Protein AF-A0A1I8HGJ8-F1 (afdb_monomer_lite)

Sequence (161 aa):
KPIVHRWKQLLDSNVVAAFVDQTAPVFRSSPVTFEPDTLPRTMQNDGYSCGVFVCLYATAVATGSPLHFRNDTGSLKKYRCHIWQVFQNYSQGGSQATCSTCNRMVPDACARNRTIDWIECPSCLNWYHDKCVASGPTDTFICSSCQNFFRSERTKQLQIT

Radius of gyration: 22.7 Å; chains: 1; bounding box: 55×48×64 Å

Foldseek 3Di:
DPPVVVVVVVVPPCPVVVVPPDDDDPPPDPDPDDDDDDDDADDADDDPLPVLLVVLVVVCVVVVHDRYADRDPVRSVLSVLQVVLVCVVPVVPDDAAAAPQPRHRDPPPPPDDDDFDWAAAPSRRHIHGCVSQVDDPDPHDHGPVRVVVVVVVVVVVVVVD

Secondary structure (DSSP, 8-state):
--HHHHHHHHHHSTHHHHHSSS-------------------PPP-SSS-HHHHHHHHHHHHHTT--S----SHHHHHHHHHHHHHHHHHHHTTTS-PPPTTT--SS-TT-TTT----EEE-TTT--EEEHHHHT--S-S----HHHHHHHHHHHHHHHT--

pLDDT: mean 73.47, std 18.04, range [39.03, 97.12]

Structure (mmCIF, N/CA/C/O backbone):
data_AF-A0A1I8HGJ8-F1
#
_entry.id   AF-A0A1I8HGJ8-F1
#
loop_
_atom_site.group_PDB
_atom_site.id
_atom_site.type_symbol
_atom_site.label_atom_id
_atom_site.label_alt_id
_atom_site.label_comp_id
_atom_site.label_asym_id
_atom_site.label_entity_id
_atom_site.label_seq_id
_atom_site.pdbx_PDB_ins_code
_atom_site.Cartn_x
_atom_site.Cartn_y
_atom_site.Cartn_z
_atom_site.occupancy
_atom_site.B_iso_or_equiv
_atom_site.auth_seq_id
_atom_site.auth_comp_id
_atom_site.auth_asym_id
_atom_site.auth_atom_id
_atom_site.pdbx_PDB_model_num
ATOM 1 N N . LYS A 1 1 ? 6.310 -30.518 2.477 1.00 51.44 1 LYS A N 1
ATOM 2 C CA . LYS A 1 1 ? 5.500 -30.054 3.634 1.00 51.44 1 LYS A CA 1
ATOM 3 C C . LYS A 1 1 ? 6.412 -29.625 4.806 1.00 51.44 1 LYS A C 1
ATOM 5 O O . LYS A 1 1 ? 6.529 -30.403 5.740 1.00 51.44 1 LYS A O 1
ATOM 10 N N . PRO A 1 2 ? 7.073 -28.443 4.783 1.00 46.16 2 PRO A N 1
ATOM 11 C CA . PRO A 1 2 ? 8.005 -28.057 5.857 1.00 46.16 2 PRO A CA 1
ATOM 12 C C . PRO A 1 2 ? 7.586 -26.824 6.687 1.00 46.16 2 PRO A C 1
ATOM 14 O O . PRO A 1 2 ? 8.179 -26.562 7.725 1.00 46.16 2 PRO A O 1
ATOM 17 N N . ILE A 1 3 ? 6.560 -26.070 6.276 1.00 39.03 3 ILE A N 1
ATOM 18 C CA . ILE A 1 3 ? 6.243 -24.763 6.883 1.00 39.03 3 ILE A CA 1
ATOM 19 C C . ILE A 1 3 ? 5.638 -24.901 8.289 1.00 39.03 3 ILE A C 1
ATOM 21 O O . ILE A 1 3 ? 5.926 -24.088 9.160 1.00 39.03 3 ILE A O 1
ATOM 25 N N . VAL A 1 4 ? 4.875 -25.964 8.557 1.00 45.84 4 VAL A N 1
ATOM 26 C CA . VAL A 1 4 ? 4.177 -26.145 9.846 1.00 45.84 4 VAL A CA 1
ATOM 27 C C . VAL A 1 4 ? 5.145 -26.447 11.002 1.00 45.84 4 VAL A C 1
ATOM 29 O O . VAL A 1 4 ? 4.859 -26.120 12.148 1.00 45.84 4 VAL A O 1
ATOM 32 N N . HIS A 1 5 ? 6.327 -27.004 10.717 1.00 40.53 5 HIS A N 1
ATOM 33 C CA . HIS A 1 5 ? 7.304 -27.348 11.758 1.00 40.53 5 HIS A CA 1
ATOM 34 C C . HIS A 1 5 ? 8.111 -26.149 12.274 1.00 40.53 5 HIS A C 1
ATOM 36 O O . HIS A 1 5 ? 8.580 -26.183 13.409 1.00 40.53 5 HIS A O 1
ATOM 42 N N . ARG A 1 6 ? 8.245 -25.075 11.483 1.00 42.16 6 ARG A N 1
ATOM 43 C CA . ARG A 1 6 ? 9.066 -23.909 11.854 1.00 42.16 6 ARG A CA 1
ATOM 44 C C . ARG A 1 6 ? 8.359 -22.967 12.834 1.00 42.16 6 ARG A C 1
ATOM 46 O O . ARG A 1 6 ? 9.017 -22.350 13.661 1.00 42.16 6 ARG A O 1
ATOM 53 N N . TRP A 1 7 ? 7.027 -22.907 12.791 1.00 39.19 7 TRP A N 1
ATOM 54 C CA . TRP A 1 7 ? 6.235 -22.085 13.715 1.00 39.19 7 TRP A CA 1
ATOM 55 C C . TRP A 1 7 ? 6.243 -22.622 15.149 1.00 39.19 7 TRP A C 1
ATOM 57 O O . TRP A 1 7 ? 6.231 -21.839 16.092 1.00 39.19 7 TRP A O 1
ATOM 67 N N . LYS A 1 8 ? 6.336 -23.947 15.323 1.00 44.91 8 LYS A N 1
ATOM 68 C CA . LYS A 1 8 ? 6.375 -24.569 16.653 1.00 44.91 8 LYS A CA 1
ATOM 69 C C . LYS A 1 8 ? 7.669 -24.234 17.410 1.00 44.91 8 LYS A C 1
ATOM 71 O O . LYS A 1 8 ? 7.619 -23.877 18.576 1.00 44.91 8 LYS A O 1
ATOM 76 N N . GLN A 1 9 ? 8.809 -24.197 16.714 1.00 47.31 9 GLN A N 1
ATOM 77 C CA . GLN A 1 9 ? 10.104 -23.853 17.322 1.00 47.31 9 GLN A CA 1
ATOM 78 C C . GLN A 1 9 ? 10.228 -22.393 17.788 1.00 47.31 9 GLN A C 1
ATOM 80 O O . GLN A 1 9 ? 10.994 -22.129 18.708 1.00 47.31 9 GLN A O 1
ATOM 85 N N . LEU A 1 10 ? 9.490 -21.450 17.190 1.00 45.31 10 LEU A N 1
ATOM 86 C CA . LEU A 1 10 ? 9.498 -20.045 17.627 1.00 45.31 10 LEU A CA 1
ATOM 87 C C . LEU A 1 10 ? 8.613 -19.801 18.858 1.00 45.31 10 LEU A C 1
ATOM 89 O O . LEU A 1 10 ? 8.894 -18.893 19.633 1.00 45.31 10 LEU A O 1
ATOM 93 N N . LEU A 1 11 ? 7.579 -20.623 19.054 1.00 50.09 11 LEU A N 1
ATOM 94 C CA . LEU A 1 11 ? 6.735 -20.592 20.252 1.00 50.09 11 LEU A CA 1
ATOM 95 C C . LEU A 1 11 ? 7.371 -21.353 21.428 1.00 50.09 11 LEU A C 1
ATOM 97 O O . LEU A 1 11 ? 7.189 -20.948 22.570 1.00 50.09 11 LEU A O 1
ATOM 101 N N . ASP A 1 12 ? 8.156 -22.399 21.146 1.00 49.88 12 ASP A N 1
ATOM 102 C CA . ASP A 1 12 ? 8.839 -23.216 22.162 1.00 49.88 12 ASP A CA 1
ATOM 103 C C . ASP A 1 12 ? 10.190 -22.628 22.627 1.00 49.88 12 ASP A C 1
ATOM 105 O O . ASP A 1 12 ? 10.773 -23.094 23.607 1.00 49.88 12 ASP A O 1
ATOM 109 N N . SER A 1 13 ? 10.724 -21.600 21.954 1.00 50.88 13 SER A N 1
ATOM 110 C CA . SER A 1 13 ? 11.909 -20.888 22.441 1.0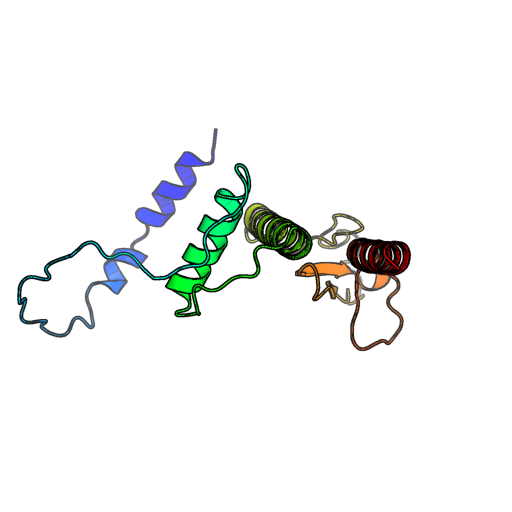0 50.88 13 SER A CA 1
ATOM 111 C C . SER A 1 13 ? 11.509 -19.889 23.529 1.00 50.88 13 SER A C 1
ATOM 113 O O . SER A 1 13 ? 10.711 -18.990 23.275 1.00 50.88 13 SER A O 1
ATOM 115 N N . ASN A 1 14 ? 12.092 -20.047 24.720 1.00 50.81 14 ASN A N 1
ATOM 116 C CA . ASN A 1 14 ? 11.884 -19.334 25.995 1.00 50.81 14 ASN A CA 1
ATOM 117 C C . ASN A 1 14 ? 11.939 -17.781 25.989 1.00 50.81 14 ASN A C 1
ATOM 119 O O . ASN A 1 14 ? 12.115 -17.165 27.036 1.00 50.81 14 ASN A O 1
ATOM 123 N N . VAL A 1 15 ? 11.786 -17.114 24.847 1.00 49.81 15 VAL A N 1
ATOM 124 C CA . VAL A 1 15 ? 11.780 -15.651 24.721 1.00 49.81 15 VAL A CA 1
ATOM 125 C C . VAL A 1 15 ? 10.443 -15.053 25.175 1.00 49.81 15 VAL A C 1
ATOM 127 O O . VAL A 1 15 ? 10.433 -13.992 25.792 1.00 49.81 15 VAL A O 1
ATOM 130 N N . VAL A 1 16 ? 9.316 -15.743 24.949 1.00 48.25 16 VAL A N 1
ATOM 131 C CA . VAL A 1 16 ? 7.991 -15.240 25.369 1.00 48.25 16 VAL A CA 1
ATOM 132 C C . VAL A 1 16 ? 7.816 -15.326 26.888 1.00 48.25 16 VAL A C 1
ATOM 134 O O . VAL A 1 16 ? 7.282 -14.403 27.493 1.00 48.25 16 VAL A O 1
ATOM 137 N N . ALA A 1 17 ? 8.331 -16.383 27.526 1.00 47.31 17 ALA A N 1
ATOM 138 C CA . ALA A 1 17 ? 8.249 -16.546 28.979 1.00 47.31 17 ALA A CA 1
ATOM 139 C C . ALA A 1 17 ? 9.071 -15.487 29.739 1.00 47.31 17 ALA A C 1
ATOM 141 O O . ALA A 1 17 ? 8.635 -14.997 30.775 1.00 47.31 17 ALA A O 1
ATOM 142 N N . ALA A 1 18 ? 10.223 -15.074 29.200 1.00 45.44 18 ALA A N 1
ATOM 143 C CA . ALA A 1 18 ? 11.091 -14.087 29.843 1.00 45.44 18 ALA A CA 1
ATOM 144 C C . ALA A 1 18 ? 10.551 -12.644 29.781 1.00 45.44 18 ALA A C 1
ATOM 146 O O . ALA A 1 18 ? 10.957 -11.809 30.585 1.00 45.44 18 ALA A O 1
ATOM 147 N N . PHE A 1 19 ? 9.630 -12.336 28.860 1.00 42.56 19 PHE A N 1
ATOM 148 C CA . PHE A 1 19 ? 9.056 -10.989 28.739 1.00 42.56 19 PHE A CA 1
ATOM 149 C C . PHE A 1 19 ? 7.881 -10.743 29.698 1.00 42.56 19 PHE A C 1
ATOM 151 O O . PHE A 1 19 ? 7.510 -9.598 29.943 1.00 42.56 19 PHE A O 1
ATOM 158 N N . VAL A 1 20 ? 7.295 -11.807 30.252 1.00 50.66 20 VAL A N 1
ATOM 159 C CA . VAL A 1 20 ? 6.097 -11.713 31.098 1.00 50.66 20 VAL A CA 1
ATOM 160 C C . VAL A 1 20 ? 6.436 -11.413 32.566 1.00 50.66 20 VAL A C 1
ATOM 162 O O . VAL A 1 20 ? 5.569 -10.928 33.286 1.00 50.66 20 VAL A O 1
ATOM 165 N N . ASP A 1 21 ? 7.680 -11.618 33.015 1.00 49.94 21 ASP A N 1
ATOM 166 C CA . ASP A 1 21 ? 7.915 -11.858 34.448 1.00 49.94 21 ASP A CA 1
ATOM 167 C C . ASP A 1 21 ? 8.742 -10.815 35.226 1.00 49.94 21 ASP A C 1
ATOM 169 O O . ASP A 1 21 ? 9.031 -11.043 36.395 1.00 49.94 21 ASP A O 1
ATOM 173 N N . GLN A 1 22 ? 9.155 -9.669 34.658 1.00 47.47 22 GLN A N 1
ATOM 174 C CA . GLN A 1 22 ? 10.063 -8.762 35.407 1.00 47.47 22 GLN A CA 1
ATOM 175 C C . GLN A 1 22 ? 9.704 -7.277 35.493 1.00 47.47 22 GLN A C 1
ATOM 177 O O . GLN A 1 22 ? 10.444 -6.522 36.120 1.00 47.47 22 GLN A O 1
ATOM 182 N N . THR A 1 23 ? 8.554 -6.832 34.987 1.00 47.34 23 THR A N 1
ATOM 183 C CA . THR A 1 23 ? 8.114 -5.438 35.206 1.00 47.34 23 THR A CA 1
ATOM 184 C C . THR A 1 23 ? 6.608 -5.264 35.331 1.00 47.34 23 THR A C 1
ATOM 186 O O . THR A 1 23 ? 6.139 -4.145 35.168 1.00 47.34 23 THR A O 1
ATOM 189 N N . ALA A 1 24 ? 5.825 -6.306 35.632 1.00 48.88 24 ALA A N 1
ATOM 190 C CA . ALA A 1 24 ? 4.387 -6.127 35.812 1.00 48.88 24 ALA A CA 1
ATOM 191 C C . ALA A 1 24 ? 4.129 -5.250 37.057 1.00 48.88 24 ALA A C 1
ATOM 193 O O . ALA A 1 24 ? 4.319 -5.730 38.180 1.00 48.88 24 ALA A O 1
ATOM 194 N N . PRO A 1 25 ? 3.710 -3.972 36.920 1.00 54.62 25 PRO A N 1
ATOM 195 C CA . PRO A 1 25 ? 3.171 -3.262 38.065 1.00 54.62 25 PRO A CA 1
ATOM 196 C C . PRO A 1 25 ? 1.994 -4.085 38.587 1.00 54.62 25 PRO A C 1
ATOM 198 O O . PRO A 1 25 ? 1.267 -4.691 37.797 1.00 54.62 25 PRO A O 1
ATOM 201 N N . VAL A 1 26 ? 1.814 -4.120 39.908 1.00 56.16 26 VAL A N 1
ATOM 202 C CA . VAL A 1 26 ? 0.649 -4.734 40.556 1.00 56.16 26 VAL A CA 1
ATOM 203 C C . VAL A 1 26 ? -0.599 -3.991 40.070 1.00 56.16 26 VAL A C 1
ATOM 205 O O . VAL A 1 26 ? -1.065 -3.036 40.691 1.00 56.16 26 VAL A O 1
ATOM 208 N N . PHE A 1 27 ? -1.113 -4.393 38.909 1.00 56.03 27 PHE A N 1
ATOM 209 C CA . PHE A 1 27 ? -2.389 -3.960 38.380 1.00 56.03 27 PHE A CA 1
ATOM 210 C C . PHE A 1 27 ? -3.422 -4.549 39.328 1.00 56.03 27 PHE A C 1
ATOM 212 O O . PHE A 1 27 ? -3.709 -5.744 39.297 1.00 56.03 27 PHE A O 1
ATOM 219 N N . ARG A 1 28 ? -3.949 -3.716 40.230 1.00 58.34 28 ARG A N 1
ATOM 220 C CA . ARG A 1 28 ? -5.166 -4.054 40.965 1.00 58.34 28 ARG A CA 1
ATOM 221 C C . ARG A 1 28 ? -6.232 -4.311 39.906 1.00 58.34 28 ARG A C 1
ATOM 223 O O . ARG A 1 28 ? -6.649 -3.387 39.213 1.00 58.34 28 ARG A O 1
ATOM 230 N N . SER A 1 29 ? -6.588 -5.577 39.733 1.00 62.66 29 SER A N 1
ATOM 231 C CA . SER A 1 29 ? -7.493 -6.052 38.699 1.00 62.66 29 SER A CA 1
ATOM 232 C C . SER A 1 29 ? -8.921 -5.629 39.030 1.00 62.66 29 SER A C 1
ATOM 234 O O . SER A 1 29 ? -9.726 -6.424 39.515 1.00 62.66 29 SER A O 1
ATOM 236 N N . SER A 1 30 ? -9.257 -4.370 38.753 1.00 67.44 30 SER A N 1
ATOM 237 C CA . SER A 1 30 ? -10.612 -4.098 38.284 1.00 67.44 30 SER A CA 1
ATOM 238 C C . SER A 1 30 ? -10.839 -4.995 37.062 1.00 67.44 30 SER A C 1
ATOM 240 O O . SER A 1 30 ? -9.943 -5.073 36.213 1.00 67.44 30 SER A O 1
ATOM 242 N N . PRO A 1 31 ? -11.960 -5.728 36.975 1.00 77.12 31 PRO A N 1
ATOM 243 C CA . PRO A 1 31 ? -12.219 -6.590 35.834 1.00 77.12 31 PRO A CA 1
ATOM 244 C C . PRO A 1 31 ? -12.186 -5.740 34.564 1.00 77.12 31 PRO A C 1
ATOM 246 O O . PRO A 1 31 ? -12.940 -4.778 34.433 1.00 77.12 31 PRO A O 1
ATOM 249 N N . VAL A 1 32 ? -11.271 -6.065 33.651 1.00 80.19 32 VAL A N 1
ATOM 250 C CA . VAL A 1 32 ? -11.237 -5.451 32.325 1.00 80.19 32 VAL A CA 1
ATOM 251 C C . VAL A 1 32 ? -12.449 -5.986 31.573 1.00 80.19 32 VAL A C 1
ATOM 253 O O . VAL A 1 32 ? -12.485 -7.152 31.186 1.00 80.19 32 VAL A O 1
ATOM 256 N N . THR A 1 33 ? -13.469 -5.151 31.425 1.00 88.19 33 THR A N 1
ATOM 257 C CA . THR A 1 33 ? -14.635 -5.437 30.591 1.00 88.19 33 THR A CA 1
ATOM 258 C C . THR A 1 33 ? -14.302 -5.063 29.153 1.00 88.19 33 THR A C 1
ATOM 260 O O . THR A 1 33 ? -13.941 -3.919 28.874 1.00 88.19 33 THR A O 1
ATOM 263 N N . PHE A 1 34 ? -14.396 -6.029 28.243 1.00 89.19 34 PHE A N 1
ATOM 264 C CA . PHE A 1 34 ? -14.260 -5.785 26.811 1.00 89.19 34 PHE A CA 1
ATOM 265 C C . PHE A 1 34 ? -15.638 -5.496 26.235 1.00 89.19 34 PHE A C 1
ATOM 267 O O . PHE A 1 34 ? -16.511 -6.360 26.278 1.00 89.19 34 PHE A O 1
ATOM 274 N N . GLU A 1 35 ? -15.807 -4.306 25.673 1.00 92.50 35 GLU A N 1
ATOM 275 C CA . GLU A 1 35 ? -17.023 -3.926 24.963 1.00 92.50 35 GLU A CA 1
ATOM 276 C C . GLU A 1 35 ? -16.740 -3.874 23.457 1.00 92.50 35 GLU A C 1
ATOM 278 O O . GLU A 1 35 ? -15.677 -3.391 23.046 1.00 92.50 35 GLU A O 1
ATOM 283 N N . PRO A 1 36 ? -17.648 -4.383 22.610 1.00 93.25 36 PRO A N 1
ATOM 284 C CA . PRO A 1 36 ? -17.529 -4.217 21.172 1.00 93.25 36 PRO A CA 1
ATOM 285 C C . PRO A 1 36 ? -17.724 -2.743 20.805 1.00 93.25 36 PRO A C 1
ATOM 287 O O . PRO A 1 36 ? -18.652 -2.094 21.282 1.00 93.25 36 PRO A O 1
ATOM 290 N N . ASP A 1 37 ? -16.890 -2.234 19.903 1.00 90.00 37 ASP A N 1
ATOM 291 C CA . ASP A 1 37 ? -16.999 -0.863 19.404 1.00 90.00 37 ASP A CA 1
ATOM 292 C C . ASP A 1 37 ? -17.014 -0.832 17.868 1.00 90.00 37 ASP A C 1
ATOM 294 O O . ASP A 1 37 ? -16.483 -1.720 17.193 1.00 90.00 37 ASP A O 1
ATOM 298 N N . THR A 1 38 ? -17.651 0.194 17.306 1.00 91.75 38 THR A N 1
ATOM 299 C CA . THR A 1 38 ? -17.709 0.450 15.865 1.00 91.75 38 THR A CA 1
ATOM 300 C C . THR A 1 38 ? -17.103 1.807 15.555 1.00 91.75 38 THR A C 1
ATOM 302 O O . THR A 1 38 ? -17.702 2.853 15.793 1.00 91.75 38 THR A O 1
ATOM 305 N N . LEU A 1 39 ? -15.933 1.786 14.924 1.00 89.44 39 LEU A N 1
ATOM 306 C CA . LEU A 1 39 ? -15.219 3.010 14.589 1.00 89.44 39 LEU A CA 1
ATOM 307 C C . LEU A 1 39 ? -15.830 3.702 13.348 1.00 89.44 39 LEU A C 1
ATOM 309 O O . LEU A 1 39 ? -16.129 3.024 12.348 1.00 89.44 39 LEU A O 1
ATOM 313 N N . PRO A 1 40 ? -15.984 5.044 13.366 1.00 91.62 40 PRO A N 1
ATOM 314 C CA . PRO A 1 40 ? -16.333 5.827 12.183 1.00 91.62 40 PRO A CA 1
ATOM 315 C C . PRO A 1 40 ? -15.312 5.607 11.066 1.00 91.62 40 PRO A C 1
ATOM 317 O O . PRO A 1 40 ? -14.104 5.641 11.307 1.00 91.62 40 PRO A O 1
ATOM 320 N N . ARG A 1 41 ? -15.785 5.364 9.839 1.00 90.19 41 ARG A N 1
ATOM 321 C CA . ARG A 1 41 ? -14.914 4.914 8.747 1.00 90.19 41 ARG A CA 1
ATOM 322 C C . ARG A 1 41 ? -15.443 5.263 7.358 1.00 90.19 41 ARG A C 1
ATOM 324 O O . ARG A 1 41 ? -16.649 5.376 7.157 1.00 90.19 41 ARG A O 1
ATOM 331 N N . THR A 1 42 ? -14.544 5.344 6.377 1.00 92.56 42 THR A N 1
ATOM 332 C CA . THR A 1 42 ? -14.923 5.486 4.959 1.00 92.56 42 THR A CA 1
ATOM 333 C C . THR A 1 42 ? -15.676 4.261 4.434 1.00 92.56 42 THR A C 1
ATOM 335 O O . THR A 1 42 ? -15.096 3.194 4.302 1.00 92.56 42 THR A O 1
ATOM 338 N N . MET A 1 43 ? -16.937 4.396 4.033 1.00 93.81 43 MET A N 1
ATOM 339 C CA . MET A 1 43 ? -17.657 3.277 3.412 1.00 93.81 43 MET A CA 1
ATOM 340 C C . MET A 1 43 ? -17.060 2.910 2.047 1.00 93.81 43 MET A C 1
ATOM 342 O O . MET A 1 43 ? -16.737 3.793 1.255 1.00 93.81 43 MET A O 1
ATOM 346 N N . GLN A 1 44 ? -16.922 1.607 1.787 1.00 94.56 44 GLN A N 1
ATOM 347 C CA . GLN A 1 44 ? -16.571 1.054 0.477 1.00 94.56 44 GLN A CA 1
ATOM 348 C C . GLN A 1 44 ? -17.746 1.235 -0.497 1.00 94.56 44 GLN A C 1
ATOM 350 O O . GLN A 1 44 ? -18.896 1.045 -0.114 1.00 94.56 44 GLN A O 1
ATOM 355 N N . ASN A 1 45 ? -17.445 1.549 -1.763 1.00 93.69 45 ASN A N 1
ATOM 356 C CA . ASN A 1 45 ? -18.454 1.887 -2.780 1.00 93.69 45 ASN A CA 1
ATOM 357 C C . ASN A 1 45 ? -18.566 0.827 -3.892 1.00 93.69 45 ASN A C 1
ATOM 359 O O . ASN A 1 45 ? -19.323 1.005 -4.841 1.00 93.69 45 ASN A O 1
ATOM 363 N N . ASP A 1 46 ? -17.798 -0.258 -3.803 1.00 94.25 46 ASP A N 1
ATOM 364 C CA . ASP A 1 46 ? -17.789 -1.359 -4.768 1.00 94.25 46 ASP A CA 1
ATOM 365 C C . ASP A 1 46 ? -17.977 -2.714 -4.063 1.00 94.25 46 ASP A C 1
ATOM 367 O O . ASP A 1 46 ? -18.009 -2.781 -2.837 1.00 94.25 46 ASP A O 1
ATOM 371 N N . GLY A 1 47 ? -18.097 -3.807 -4.819 1.00 96.31 47 GLY A N 1
ATOM 372 C CA . GLY A 1 47 ? -18.260 -5.161 -4.266 1.00 96.31 47 GLY A CA 1
ATOM 373 C C . GLY A 1 47 ? -16.967 -5.975 -4.123 1.00 96.31 47 GLY A C 1
ATOM 374 O O . GLY A 1 47 ? -17.033 -7.139 -3.743 1.00 96.31 47 GLY A O 1
ATOM 375 N N . TYR A 1 48 ? -15.798 -5.422 -4.460 1.00 95.31 48 TYR A N 1
ATOM 376 C CA . TYR A 1 48 ? -14.568 -6.208 -4.673 1.00 95.31 48 TYR A CA 1
ATOM 377 C C . TYR A 1 48 ? -13.307 -5.610 -4.025 1.00 95.31 48 TYR A C 1
ATOM 379 O O . TYR A 1 48 ? -12.209 -6.163 -4.156 1.00 95.31 48 TYR A O 1
ATOM 387 N N . SER A 1 49 ? -13.418 -4.488 -3.314 1.00 96.00 49 SER A N 1
ATOM 388 C CA . SER A 1 49 ? -12.312 -3.822 -2.612 1.00 96.00 49 SER A CA 1
ATOM 389 C C . SER A 1 49 ? -12.256 -4.086 -1.113 1.00 96.00 49 SER A C 1
ATOM 391 O O . SER A 1 49 ? -11.383 -3.534 -0.448 1.00 96.00 49 SER A O 1
ATOM 393 N N . CYS A 1 50 ? -13.068 -5.004 -0.585 1.00 96.31 50 CYS A N 1
ATOM 394 C CA . CYS A 1 50 ? -13.117 -5.306 0.850 1.00 96.31 50 CYS A CA 1
ATOM 395 C C . CYS A 1 50 ? -11.754 -5.681 1.437 1.00 96.31 50 CYS A C 1
ATOM 397 O O . CYS A 1 50 ? -11.378 -5.153 2.479 1.00 96.31 50 CYS A O 1
ATOM 399 N N . GLY A 1 51 ? -10.959 -6.492 0.734 1.00 96.25 51 GLY A N 1
ATOM 400 C CA . GLY A 1 51 ? -9.604 -6.834 1.178 1.00 96.25 51 GLY A CA 1
ATOM 401 C C . GLY A 1 51 ? -8.677 -5.618 1.305 1.00 96.25 51 GLY A C 1
ATOM 402 O O . GLY A 1 51 ? -7.875 -5.554 2.229 1.00 96.25 51 GLY A O 1
ATOM 403 N N . VAL A 1 52 ? -8.824 -4.617 0.429 1.00 96.19 52 VAL A N 1
ATOM 404 C CA . VAL A 1 52 ? -8.044 -3.369 0.500 1.00 96.19 52 VAL A CA 1
ATOM 405 C C . VAL A 1 52 ? -8.427 -2.582 1.747 1.00 96.19 52 VAL A C 1
ATOM 407 O O . VAL A 1 52 ? -7.552 -2.192 2.513 1.00 96.19 52 VAL A O 1
ATOM 410 N N . PHE A 1 53 ? -9.727 -2.388 1.977 1.00 97.00 53 PHE A N 1
ATOM 411 C CA . PHE A 1 53 ? -10.229 -1.659 3.142 1.00 97.00 53 PHE A CA 1
ATOM 412 C C . PHE A 1 53 ? -9.834 -2.330 4.458 1.00 97.00 53 PHE A C 1
ATOM 414 O O . PHE A 1 53 ? -9.391 -1.640 5.371 1.00 97.00 53 PHE A O 1
ATOM 421 N N . VAL A 1 54 ? -9.916 -3.662 4.541 1.00 97.12 54 VAL A N 1
ATOM 422 C CA . VAL A 1 54 ? -9.470 -4.419 5.721 1.00 97.12 54 VAL A CA 1
ATOM 423 C C . VAL A 1 54 ? -7.997 -4.143 6.025 1.00 97.12 54 VAL A C 1
ATOM 425 O O . VAL A 1 54 ? -7.672 -3.825 7.167 1.00 97.12 54 VAL A O 1
ATOM 428 N N . CYS A 1 55 ? -7.114 -4.194 5.020 1.00 96.81 55 CYS A N 1
ATOM 429 C CA . CYS A 1 55 ? -5.699 -3.874 5.213 1.00 96.81 55 CYS A CA 1
ATOM 430 C C . CYS A 1 55 ? -5.494 -2.426 5.680 1.00 96.81 55 CYS A C 1
ATOM 432 O O . CYS A 1 55 ? -4.763 -2.199 6.639 1.00 96.81 55 CYS A O 1
ATOM 434 N N . LEU A 1 56 ? -6.162 -1.455 5.047 1.00 95.88 56 LEU A N 1
ATOM 435 C CA . LEU A 1 56 ? -6.029 -0.041 5.411 1.00 95.88 56 LEU A CA 1
ATOM 436 C C . LEU A 1 56 ? -6.505 0.236 6.844 1.00 95.88 56 LEU A C 1
ATOM 438 O O . LEU A 1 56 ? -5.816 0.936 7.584 1.00 95.88 56 LEU A O 1
ATOM 442 N N . TYR A 1 57 ? -7.643 -0.332 7.260 1.00 96.94 57 TYR A N 1
ATOM 443 C CA . TYR A 1 57 ? -8.131 -0.188 8.634 1.00 96.94 57 TYR A CA 1
ATOM 444 C C . TYR A 1 57 ? -7.216 -0.855 9.643 1.00 96.94 57 TYR A C 1
ATOM 446 O O . TYR A 1 57 ? -6.910 -0.240 10.657 1.00 96.94 57 TYR A O 1
ATOM 454 N N . ALA A 1 58 ? -6.761 -2.079 9.371 1.00 95.56 58 ALA A N 1
ATOM 455 C CA . ALA A 1 58 ? -5.847 -2.776 10.266 1.00 95.56 58 ALA A CA 1
ATOM 456 C C . ALA A 1 58 ? -4.571 -1.953 10.495 1.00 95.56 58 ALA A C 1
ATOM 458 O O . ALA A 1 58 ? -4.163 -1.762 11.639 1.00 95.56 58 ALA A O 1
ATOM 459 N N . THR A 1 59 ? -3.989 -1.399 9.425 1.00 93.56 59 THR A N 1
ATOM 460 C CA . THR A 1 59 ? -2.828 -0.509 9.526 1.00 93.56 59 THR A CA 1
ATOM 461 C C . THR A 1 59 ? -3.156 0.746 10.328 1.00 93.56 59 THR A C 1
ATOM 463 O O . THR A 1 59 ? -2.441 1.048 11.274 1.00 93.56 59 THR A O 1
ATOM 466 N N . ALA A 1 60 ? -4.242 1.449 10.005 1.00 94.25 60 ALA A N 1
ATOM 467 C CA . ALA A 1 60 ? -4.591 2.701 10.669 1.00 94.25 60 ALA A CA 1
ATOM 468 C C . ALA A 1 60 ? -4.931 2.524 12.159 1.00 94.25 60 ALA A C 1
ATOM 470 O O . ALA A 1 60 ? -4.509 3.340 12.972 1.00 94.25 60 ALA A O 1
ATOM 471 N N . VAL A 1 61 ? -5.624 1.445 12.539 1.00 94.94 61 VAL A N 1
ATOM 472 C CA . VAL A 1 61 ? -5.876 1.104 13.950 1.00 94.94 61 VAL A CA 1
ATOM 473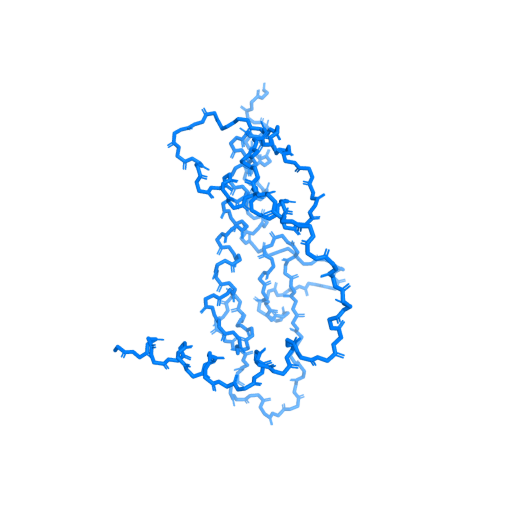 C C . VAL A 1 61 ? -4.560 0.821 14.673 1.00 94.94 61 VAL A C 1
ATOM 475 O O . VAL A 1 61 ? -4.336 1.355 15.755 1.00 94.94 61 VAL A O 1
ATOM 478 N N . ALA A 1 62 ? -3.664 0.039 14.064 1.00 93.06 62 ALA A N 1
ATOM 479 C CA . ALA A 1 62 ? -2.372 -0.288 14.661 1.00 93.06 62 ALA A CA 1
ATOM 480 C C . ALA A 1 62 ? -1.462 0.941 14.838 1.00 93.06 62 ALA A C 1
ATOM 482 O O . ALA A 1 62 ? -0.684 0.994 15.787 1.00 93.06 62 ALA A O 1
ATOM 483 N N . THR A 1 63 ? -1.554 1.930 13.944 1.00 91.69 63 THR A N 1
ATOM 484 C CA . THR A 1 63 ? -0.729 3.149 13.977 1.00 91.69 63 THR A CA 1
ATOM 485 C C . THR A 1 63 ? -1.429 4.354 14.607 1.00 91.69 63 THR A C 1
ATOM 487 O O . THR A 1 63 ? -0.875 5.452 14.582 1.00 91.69 63 THR A O 1
ATOM 490 N N . GLY A 1 64 ? -2.654 4.200 15.122 1.00 91.94 64 GLY A N 1
ATOM 491 C CA . GLY A 1 64 ? -3.461 5.316 15.633 1.00 91.94 64 GLY A CA 1
ATOM 492 C C . GLY A 1 64 ? -3.771 6.392 14.581 1.00 91.94 64 GLY A C 1
ATOM 493 O O . GLY A 1 64 ? -3.964 7.558 14.915 1.00 91.94 64 GLY A O 1
ATOM 494 N N . SER A 1 65 ? -3.763 6.031 13.297 1.00 92.31 65 SER A N 1
ATOM 495 C CA . SER A 1 65 ? -4.018 6.947 12.183 1.00 92.31 65 SER A CA 1
ATOM 496 C C . SER A 1 65 ? -5.517 7.064 11.859 1.00 92.31 65 SER A C 1
ATOM 498 O O . SER A 1 65 ? -6.293 6.157 12.169 1.00 92.31 65 SER A O 1
ATOM 500 N N . PRO A 1 66 ? -5.960 8.152 11.201 1.00 93.56 66 PRO A N 1
ATOM 501 C CA . PRO A 1 66 ? -7.364 8.321 10.832 1.00 93.56 66 PRO A CA 1
ATOM 502 C C . PRO A 1 66 ? -7.886 7.219 9.896 1.00 93.56 66 PRO A C 1
ATOM 504 O O . PRO A 1 66 ? -7.237 6.860 8.916 1.00 93.56 66 PRO A O 1
ATOM 507 N N . LEU A 1 67 ? -9.121 6.761 10.129 1.00 94.00 67 LEU A N 1
ATOM 508 C CA . LEU A 1 67 ? -9.815 5.737 9.323 1.00 94.00 67 LEU A CA 1
ATOM 509 C C . LEU A 1 67 ? -10.547 6.316 8.094 1.00 94.00 67 LEU A C 1
ATOM 511 O O . LEU A 1 67 ? -11.563 5.778 7.639 1.00 94.00 67 LEU A O 1
ATOM 515 N N . HIS A 1 68 ? -10.042 7.440 7.579 1.00 93.88 68 HIS A N 1
ATOM 516 C CA . HIS A 1 68 ? -10.594 8.152 6.431 1.00 93.88 68 HIS A CA 1
ATOM 517 C C . HIS A 1 68 ? -9.678 7.981 5.221 1.00 93.88 68 HIS A C 1
ATOM 519 O O . HIS A 1 68 ? -8.577 8.528 5.173 1.00 93.88 68 HIS A O 1
ATOM 525 N N . PHE A 1 69 ? -10.147 7.231 4.227 1.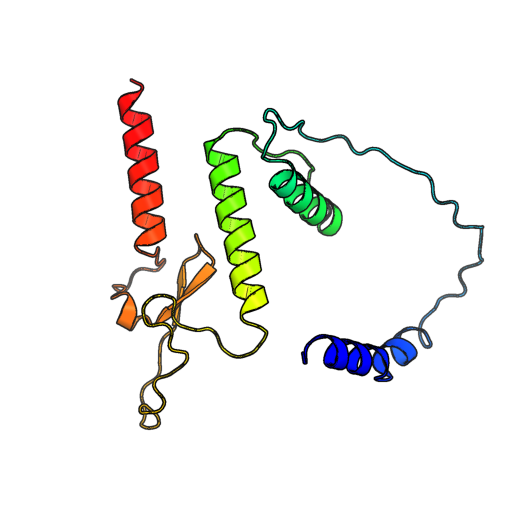00 92.69 69 PHE A N 1
ATOM 526 C CA . PHE A 1 69 ? -9.384 6.895 3.028 1.00 92.69 69 PHE A CA 1
ATOM 527 C C . PHE A 1 69 ? -10.055 7.430 1.770 1.00 92.69 69 PHE A C 1
ATOM 529 O O . PHE A 1 69 ? -11.267 7.637 1.713 1.00 92.69 69 PHE A O 1
ATOM 536 N N . ARG A 1 70 ? -9.260 7.617 0.717 1.00 93.25 70 ARG A N 1
ATOM 537 C CA . ARG A 1 70 ? -9.803 7.936 -0.603 1.00 93.25 70 ARG A CA 1
ATOM 538 C C . ARG A 1 70 ? -10.373 6.674 -1.239 1.00 93.25 70 ARG A C 1
ATOM 540 O O . ARG A 1 70 ? -9.663 5.691 -1.404 1.00 93.25 70 ARG A O 1
ATOM 547 N N . ASN A 1 71 ? -11.637 6.727 -1.641 1.00 92.44 71 ASN A N 1
ATOM 548 C CA . ASN A 1 71 ? -12.361 5.595 -2.227 1.00 92.44 71 ASN A CA 1
ATOM 549 C C . ASN A 1 71 ? -12.614 5.768 -3.738 1.00 92.44 71 ASN A C 1
ATOM 551 O O . ASN A 1 71 ? -13.589 5.271 -4.293 1.00 92.44 71 ASN A O 1
ATOM 555 N N . ASP A 1 72 ? -11.761 6.535 -4.417 1.00 92.62 72 ASP A N 1
ATOM 556 C CA . ASP A 1 72 ? -11.785 6.619 -5.875 1.00 92.62 72 ASP A CA 1
ATOM 557 C C . ASP A 1 72 ? -10.978 5.468 -6.503 1.00 92.62 72 ASP A C 1
ATOM 559 O O . ASP A 1 72 ? -10.020 4.959 -5.911 1.00 92.62 72 ASP A O 1
ATOM 563 N N . THR A 1 73 ? -11.342 5.065 -7.725 1.00 83.06 73 THR A N 1
ATOM 564 C CA . THR A 1 73 ? -10.723 3.939 -8.447 1.00 83.06 73 THR A CA 1
ATOM 565 C C . THR A 1 73 ? -9.198 4.062 -8.547 1.00 83.06 73 THR A C 1
ATOM 567 O O . THR A 1 73 ? -8.482 3.063 -8.435 1.00 83.06 73 THR A O 1
ATOM 570 N N . GLY A 1 74 ? -8.679 5.281 -8.728 1.00 80.56 74 GLY A N 1
ATOM 571 C CA . GLY A 1 74 ? -7.242 5.536 -8.822 1.00 80.56 74 GLY A CA 1
ATOM 572 C C . GLY A 1 74 ? -6.523 5.285 -7.497 1.00 80.56 74 GLY A C 1
ATOM 573 O O . GLY A 1 74 ? -5.465 4.652 -7.473 1.00 80.56 74 GLY A O 1
ATOM 574 N N . SER A 1 75 ? -7.114 5.725 -6.388 1.00 87.12 75 SER A N 1
ATOM 575 C CA . SER A 1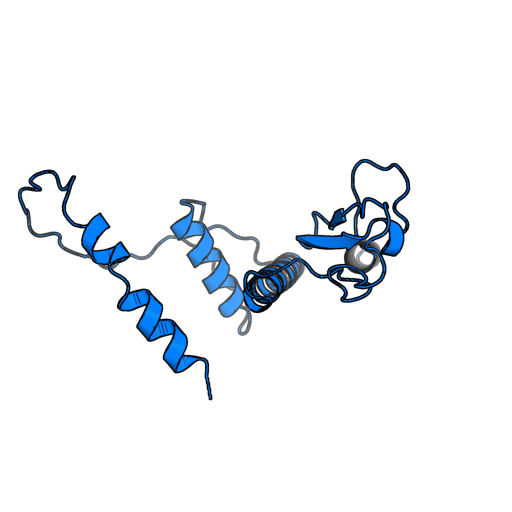 75 ? -6.595 5.491 -5.037 1.00 87.12 75 SER A CA 1
ATOM 576 C C . SER A 1 75 ? -6.629 4.007 -4.668 1.00 87.12 75 SER A C 1
ATOM 578 O O . SER A 1 75 ? -5.608 3.460 -4.254 1.00 87.12 75 SER A O 1
ATOM 580 N N . LEU A 1 76 ? -7.740 3.311 -4.932 1.00 89.75 76 LEU A N 1
ATOM 581 C CA . LEU A 1 76 ? -7.856 1.868 -4.686 1.00 89.75 76 LEU A CA 1
ATOM 582 C C . LEU A 1 76 ? -6.820 1.055 -5.468 1.00 89.75 76 LEU A C 1
ATOM 584 O O . LEU A 1 76 ? -6.217 0.128 -4.927 1.00 89.75 76 LEU A O 1
ATOM 588 N N . LYS A 1 77 ? -6.554 1.424 -6.725 1.00 83.12 77 LYS A N 1
ATOM 589 C CA . LYS A 1 77 ? -5.503 0.793 -7.535 1.00 83.12 77 LYS A CA 1
ATOM 590 C C . LYS A 1 77 ? -4.115 0.974 -6.909 1.00 83.12 77 LYS A C 1
ATOM 592 O O . LYS A 1 77 ? -3.341 0.019 -6.869 1.00 83.12 77 LYS A O 1
ATOM 597 N N . LYS A 1 78 ? -3.810 2.168 -6.385 1.00 82.00 78 LYS A N 1
ATOM 598 C CA . LYS A 1 78 ? -2.548 2.439 -5.673 1.00 82.00 78 LYS A CA 1
ATOM 599 C C . LYS A 1 78 ? -2.440 1.614 -4.393 1.00 82.00 78 LYS A C 1
ATOM 601 O O . LYS A 1 78 ? -1.403 0.997 -4.174 1.00 82.00 78 LYS A O 1
ATOM 606 N N . TYR A 1 79 ? -3.509 1.533 -3.603 1.00 92.81 79 TYR A N 1
ATOM 607 C CA . TYR A 1 79 ? -3.521 0.713 -2.391 1.00 92.81 79 TYR A CA 1
ATOM 608 C C . TYR A 1 79 ? -3.315 -0.770 -2.695 1.00 92.81 79 TYR A C 1
ATOM 610 O O . TYR A 1 79 ? -2.515 -1.413 -2.028 1.00 92.81 79 TYR A O 1
ATOM 618 N N . ARG A 1 80 ? -3.950 -1.313 -3.741 1.00 89.19 80 ARG A N 1
ATOM 619 C CA . ARG A 1 80 ? -3.710 -2.701 -4.178 1.00 89.19 80 ARG A CA 1
ATOM 620 C C . ARG A 1 80 ? -2.254 -2.940 -4.553 1.00 89.19 80 ARG A C 1
ATOM 622 O O . ARG A 1 80 ? -1.689 -3.950 -4.151 1.00 89.19 80 ARG A O 1
ATOM 629 N N . CYS A 1 81 ? -1.658 -2.012 -5.302 1.00 82.31 81 CYS A N 1
ATOM 630 C CA . CYS A 1 81 ? -0.249 -2.083 -5.680 1.00 82.31 81 CYS A CA 1
ATOM 631 C C . CYS A 1 81 ? 0.654 -2.095 -4.438 1.00 82.31 81 CYS A C 1
ATOM 633 O O . CYS A 1 81 ? 1.522 -2.955 -4.317 1.00 82.31 81 CYS A O 1
ATOM 635 N N . HIS A 1 82 ? 0.384 -1.202 -3.485 1.00 83.06 82 HIS A N 1
ATOM 636 C CA . HIS A 1 82 ? 1.127 -1.121 -2.233 1.00 83.06 82 HIS A CA 1
ATOM 637 C C . HIS A 1 82 ? 0.983 -2.389 -1.378 1.00 83.06 82 HIS A C 1
ATOM 639 O O . HIS A 1 82 ? 1.979 -2.966 -0.958 1.00 83.06 82 HIS A O 1
ATOM 645 N N . ILE A 1 83 ? -0.244 -2.878 -1.177 1.00 89.31 83 ILE A N 1
ATOM 646 C CA . ILE A 1 83 ? -0.514 -4.111 -0.422 1.00 89.31 83 ILE A CA 1
ATOM 647 C C . ILE A 1 83 ? 0.214 -5.299 -1.062 1.00 89.31 83 ILE A C 1
ATOM 649 O O . ILE A 1 83 ? 0.868 -6.075 -0.370 1.00 89.31 83 ILE A O 1
ATOM 653 N N . TRP A 1 84 ? 0.147 -5.422 -2.390 1.00 83.69 84 TRP A N 1
ATOM 654 C CA . TRP A 1 84 ? 0.873 -6.453 -3.126 1.00 83.69 84 TRP A CA 1
ATOM 655 C C . TRP A 1 84 ? 2.388 -6.373 -2.901 1.00 83.69 84 TRP A C 1
ATOM 657 O O . TRP A 1 84 ? 3.017 -7.400 -2.668 1.00 83.69 84 TRP A O 1
ATOM 667 N N . GLN A 1 85 ? 2.970 -5.172 -2.922 1.00 71.88 85 GLN A N 1
ATOM 668 C CA . GLN A 1 85 ? 4.400 -4.964 -2.664 1.00 71.88 85 GLN A CA 1
ATOM 669 C C . GLN A 1 85 ? 4.793 -5.381 -1.249 1.00 71.88 85 GLN A C 1
ATOM 671 O O . GLN A 1 85 ? 5.778 -6.095 -1.077 1.00 71.88 85 GLN A O 1
ATOM 676 N N . VAL A 1 86 ? 3.998 -5.003 -0.244 1.00 79.44 86 VAL A N 1
ATOM 677 C CA . VAL A 1 86 ? 4.230 -5.425 1.144 1.00 79.44 86 VAL A CA 1
ATOM 678 C C . VAL A 1 86 ? 4.233 -6.950 1.238 1.00 79.44 86 VAL A C 1
ATOM 680 O O . VAL A 1 86 ? 5.160 -7.517 1.812 1.00 79.44 86 VAL A O 1
ATOM 683 N N . PHE A 1 87 ? 3.263 -7.629 0.616 1.00 81.38 87 PHE A N 1
ATOM 684 C CA . PHE A 1 87 ? 3.236 -9.093 0.582 1.00 81.38 87 PHE A CA 1
ATOM 685 C C . PHE A 1 87 ? 4.447 -9.694 -0.124 1.00 81.38 87 PHE A C 1
ATOM 687 O O . PHE A 1 87 ? 5.011 -10.661 0.381 1.00 81.38 87 PHE A O 1
ATOM 694 N N . GLN A 1 88 ? 4.865 -9.134 -1.260 1.00 71.25 88 GLN A N 1
ATOM 695 C CA . GLN A 1 88 ? 6.051 -9.596 -1.980 1.00 71.25 88 GLN A CA 1
ATOM 696 C C . GLN A 1 88 ? 7.301 -9.488 -1.104 1.00 71.25 88 GLN A C 1
ATOM 698 O O . GLN A 1 88 ? 7.975 -10.495 -0.888 1.00 71.25 88 GLN A O 1
ATOM 703 N N . ASN A 1 89 ? 7.535 -8.323 -0.501 1.00 66.69 89 ASN A N 1
ATOM 704 C CA . ASN A 1 89 ? 8.673 -8.083 0.384 1.00 66.69 89 ASN A CA 1
ATOM 705 C C . ASN A 1 89 ? 8.663 -9.016 1.605 1.00 66.69 89 ASN A C 1
ATOM 707 O O . ASN A 1 89 ? 9.707 -9.533 1.997 1.00 66.69 89 ASN A O 1
ATOM 711 N N . TYR A 1 90 ? 7.485 -9.295 2.171 1.00 69.19 90 TYR A N 1
ATOM 712 C CA . TYR A 1 90 ? 7.355 -10.223 3.297 1.00 69.19 90 TYR A CA 1
ATOM 713 C C . TYR A 1 90 ? 7.553 -11.688 2.882 1.00 69.19 90 TYR A C 1
ATOM 715 O O . TYR A 1 90 ? 8.189 -12.464 3.593 1.00 69.19 90 TYR A O 1
ATOM 723 N N . SER A 1 91 ? 7.029 -12.076 1.714 1.00 66.75 91 SER A N 1
ATOM 724 C CA . SER A 1 91 ? 7.127 -13.440 1.178 1.00 66.75 91 SER A CA 1
ATOM 725 C C . SER A 1 91 ? 8.552 -13.825 0.782 1.00 66.75 91 SER A C 1
ATOM 727 O O . SER A 1 91 ? 8.915 -14.996 0.882 1.00 66.75 91 SER A O 1
ATOM 729 N N . GLN A 1 92 ? 9.380 -12.840 0.419 1.00 63.00 92 GLN A N 1
ATOM 730 C CA . GLN A 1 92 ? 10.815 -13.022 0.190 1.00 63.00 92 GLN A CA 1
ATOM 731 C C . GLN A 1 92 ? 11.617 -13.230 1.488 1.00 63.00 92 GLN A C 1
ATOM 733 O O . GLN A 1 92 ? 12.821 -13.450 1.430 1.00 63.00 92 GLN A O 1
ATOM 738 N N . GLY A 1 93 ? 10.956 -13.238 2.654 1.00 44.56 93 GLY A N 1
ATOM 739 C CA . GLY A 1 93 ? 11.404 -13.963 3.840 1.00 44.56 93 GLY A CA 1
ATOM 740 C C . GLY A 1 93 ? 12.830 -13.656 4.291 1.00 44.56 93 GLY A C 1
ATOM 741 O O . GLY A 1 93 ? 13.704 -14.508 4.177 1.00 44.56 93 GLY A O 1
ATOM 742 N N . GLY A 1 94 ? 13.062 -12.472 4.860 1.00 51.88 94 GLY A N 1
ATOM 743 C CA . GLY A 1 94 ? 14.134 -12.243 5.842 1.00 51.88 94 GLY A CA 1
ATOM 744 C C . GLY A 1 94 ? 15.587 -12.528 5.431 1.00 51.88 94 GLY A C 1
ATOM 745 O O . GLY A 1 94 ? 16.453 -12.512 6.299 1.00 51.88 94 GLY A O 1
ATOM 746 N N . SER A 1 95 ? 15.902 -12.765 4.158 1.00 52.66 95 SER A N 1
ATOM 747 C CA . SER A 1 95 ? 17.283 -13.016 3.734 1.00 52.66 95 SER A CA 1
ATOM 748 C C . SER A 1 95 ? 17.519 -12.440 2.345 1.00 52.66 95 SER A C 1
ATOM 750 O O . SER A 1 95 ? 17.266 -13.095 1.345 1.00 52.66 95 SER A O 1
ATOM 752 N N . GLN A 1 96 ? 18.052 -11.214 2.351 1.00 60.94 96 GLN A N 1
ATOM 753 C CA . GLN A 1 96 ? 18.690 -10.503 1.240 1.00 60.94 96 GLN A CA 1
ATOM 754 C C . GLN A 1 96 ? 17.739 -9.975 0.150 1.00 60.94 96 GLN A C 1
ATOM 756 O O . GLN A 1 96 ? 17.096 -10.715 -0.587 1.00 60.94 96 GLN A O 1
ATOM 761 N N . ALA A 1 97 ? 17.683 -8.643 0.036 1.00 67.12 97 ALA A N 1
ATOM 762 C CA . ALA A 1 97 ? 16.982 -7.965 -1.047 1.00 67.12 97 ALA A CA 1
ATOM 763 C C . ALA A 1 97 ? 17.504 -8.468 -2.406 1.00 67.12 97 ALA A C 1
ATOM 765 O O . ALA A 1 97 ? 18.712 -8.506 -2.642 1.00 67.12 97 ALA A O 1
ATOM 766 N N . THR A 1 98 ? 16.597 -8.863 -3.301 1.00 80.06 98 THR A N 1
ATOM 767 C CA . THR A 1 98 ? 16.921 -9.159 -4.702 1.00 80.06 98 THR A CA 1
ATOM 768 C C . THR A 1 98 ? 16.677 -7.917 -5.550 1.00 80.06 98 THR A C 1
ATOM 770 O O . THR A 1 98 ? 15.725 -7.166 -5.332 1.00 80.06 98 THR A O 1
ATOM 773 N N . CYS A 1 99 ? 17.526 -7.677 -6.550 1.00 83.88 99 CYS A N 1
ATOM 774 C CA . CYS A 1 99 ? 17.270 -6.601 -7.498 1.00 83.88 99 CYS A CA 1
ATOM 775 C C . CYS A 1 99 ? 16.036 -6.929 -8.341 1.00 83.88 99 CYS A C 1
ATOM 777 O O . CYS A 1 99 ? 16.024 -7.916 -9.070 1.00 83.88 99 CYS A O 1
ATOM 779 N N . SER A 1 100 ? 15.041 -6.046 -8.334 1.00 85.00 100 SER A N 1
ATOM 780 C CA . SER A 1 100 ? 13.777 -6.241 -9.058 1.00 85.00 100 SER A CA 1
ATOM 781 C C . SER A 1 100 ? 13.898 -6.225 -10.593 1.00 85.00 100 SER A C 1
ATOM 783 O O . SER A 1 100 ? 12.930 -6.538 -11.279 1.00 85.00 100 SER A O 1
ATOM 785 N N . THR A 1 101 ? 15.071 -5.890 -11.149 1.00 85.44 101 THR A N 1
ATOM 786 C CA . THR A 1 101 ? 15.352 -5.997 -12.594 1.00 85.44 101 THR A CA 1
ATOM 787 C C . THR A 1 101 ? 16.001 -7.331 -12.959 1.00 85.44 101 THR A C 1
ATOM 789 O O . THR A 1 101 ? 15.589 -7.967 -13.923 1.00 85.44 101 THR A O 1
ATOM 792 N N . CYS A 1 102 ? 17.043 -7.755 -12.233 1.00 85.62 102 CYS A N 1
ATOM 793 C CA . CYS A 1 102 ? 17.826 -8.944 -12.598 1.00 85.62 102 CYS A CA 1
ATOM 794 C C . CYS A 1 102 ? 17.540 -10.176 -11.730 1.00 85.62 102 CYS A C 1
ATOM 796 O O . CYS A 1 102 ? 18.050 -11.254 -12.029 1.00 85.62 102 CYS A O 1
ATOM 798 N N . ASN A 1 103 ? 16.743 -10.012 -10.674 1.00 80.50 103 ASN A N 1
ATOM 799 C CA . ASN A 1 103 ? 16.361 -11.023 -9.692 1.00 80.50 103 ASN A CA 1
ATOM 800 C C . ASN A 1 103 ? 17.553 -11.709 -8.997 1.00 80.50 103 ASN A C 1
ATOM 802 O O . ASN A 1 103 ? 17.485 -12.879 -8.627 1.00 80.50 103 ASN A O 1
ATOM 806 N N . ARG A 1 104 ? 18.676 -10.993 -8.852 1.00 79.44 104 ARG A N 1
ATOM 807 C CA . ARG A 1 104 ? 19.890 -11.460 -8.159 1.00 79.44 104 ARG A CA 1
ATOM 808 C C . ARG A 1 104 ? 20.120 -10.612 -6.911 1.00 79.44 104 ARG A C 1
ATOM 810 O O . ARG A 1 104 ? 19.860 -9.412 -6.951 1.00 79.44 104 ARG A O 1
ATOM 817 N N . MET A 1 105 ? 20.605 -11.233 -5.837 1.00 73.75 105 MET A N 1
ATOM 818 C CA . MET A 1 105 ? 20.974 -10.551 -4.585 1.00 73.75 105 MET A CA 1
ATOM 819 C C . MET A 1 105 ? 22.364 -9.932 -4.712 1.00 73.75 105 MET A C 1
ATOM 821 O O . MET A 1 105 ? 22.566 -8.761 -4.469 1.00 73.75 105 MET A O 1
ATOM 825 N N . VAL A 1 106 ? 23.335 -10.709 -5.168 1.00 65.75 106 VAL A N 1
ATOM 826 C CA . VAL A 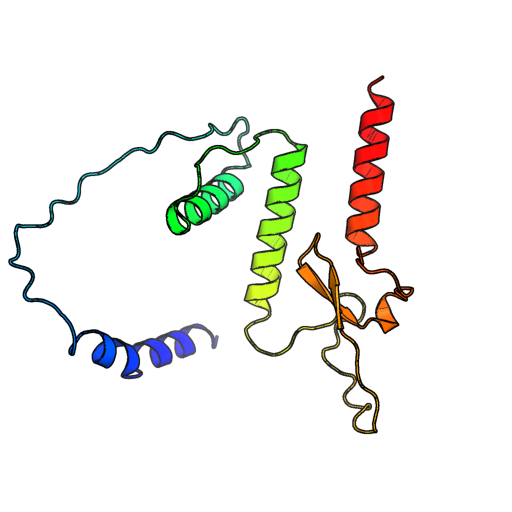1 106 ? 24.698 -10.287 -5.493 1.00 65.75 106 VAL A CA 1
ATOM 827 C C . VAL A 1 106 ? 25.146 -11.259 -6.587 1.00 65.75 106 VAL A C 1
ATOM 829 O O . VAL A 1 106 ? 24.751 -12.425 -6.544 1.00 65.75 106 VAL A O 1
ATOM 832 N N . PRO A 1 107 ? 25.913 -10.861 -7.614 1.00 54.25 107 PRO A N 1
ATOM 833 C CA . PRO A 1 107 ? 26.566 -11.854 -8.450 1.00 54.25 107 PRO A CA 1
ATOM 834 C C . PRO A 1 107 ? 27.527 -12.651 -7.558 1.00 54.25 107 PRO A C 1
ATOM 836 O O . PRO A 1 107 ? 28.504 -12.076 -7.078 1.00 54.25 107 PRO A O 1
ATOM 839 N N . ASP A 1 108 ? 27.314 -13.960 -7.396 1.00 47.50 108 ASP A N 1
ATOM 840 C CA . ASP A 1 108 ? 28.250 -14.873 -6.704 1.00 47.50 108 ASP A CA 1
ATOM 841 C C . ASP A 1 108 ? 29.698 -14.780 -7.253 1.00 47.50 108 ASP A C 1
ATOM 843 O O . ASP A 1 108 ? 30.654 -15.226 -6.628 1.00 47.50 108 ASP A O 1
ATOM 847 N N . ALA A 1 109 ? 29.892 -14.134 -8.409 1.00 45.28 109 ALA A N 1
ATOM 848 C CA . ALA A 1 109 ? 31.177 -13.896 -9.058 1.00 45.28 109 ALA A CA 1
ATOM 849 C C . ALA A 1 109 ? 31.868 -12.549 -8.723 1.00 45.28 109 ALA A C 1
ATOM 851 O O . ALA A 1 109 ? 32.959 -12.293 -9.234 1.00 45.28 109 ALA A O 1
ATOM 852 N N . CYS A 1 110 ? 31.289 -11.669 -7.893 1.00 40.53 110 CYS A N 1
ATOM 853 C CA . CYS A 1 110 ? 31.857 -10.342 -7.583 1.00 40.53 110 CYS A CA 1
ATOM 854 C C . CYS A 1 110 ? 32.572 -10.248 -6.223 1.00 40.53 110 CYS A C 1
ATOM 856 O O . CYS A 1 110 ? 32.783 -9.148 -5.716 1.00 40.53 110 CYS A O 1
ATOM 858 N N . ALA A 1 111 ? 33.076 -11.371 -5.702 1.00 44.44 111 ALA A N 1
ATOM 859 C CA . ALA A 1 111 ? 34.053 -11.448 -4.605 1.00 44.44 111 ALA A CA 1
ATOM 860 C C . ALA A 1 111 ? 35.428 -10.796 -4.924 1.00 44.44 111 ALA A C 1
ATOM 862 O O . ALA A 1 111 ? 36.454 -11.153 -4.350 1.00 44.44 111 ALA A O 1
ATOM 863 N N . ARG A 1 112 ? 35.479 -9.834 -5.855 1.00 48.34 112 ARG A N 1
ATOM 864 C CA . ARG A 1 112 ? 36.652 -9.012 -6.164 1.00 48.34 112 ARG A CA 1
ATOM 865 C C . ARG A 1 112 ? 36.230 -7.539 -6.274 1.00 48.34 112 ARG A C 1
ATOM 867 O O . ARG A 1 112 ? 35.941 -7.041 -7.357 1.00 48.34 112 ARG A O 1
ATOM 874 N N . ASN A 1 113 ? 36.218 -6.849 -5.132 1.00 49.88 113 ASN A N 1
ATOM 875 C CA . ASN A 1 113 ? 36.434 -5.398 -5.008 1.00 49.88 113 ASN A CA 1
ATOM 876 C C . ASN A 1 113 ? 35.493 -4.419 -5.746 1.00 49.88 113 ASN A C 1
ATOM 878 O O . ASN A 1 113 ? 35.939 -3.350 -6.159 1.00 49.88 113 ASN A O 1
ATOM 882 N N . ARG A 1 114 ? 34.193 -4.699 -5.900 1.00 56.72 114 ARG A N 1
ATOM 883 C CA . ARG A 1 114 ? 33.245 -3.654 -6.343 1.00 56.72 114 ARG A CA 1
ATOM 884 C C . ARG A 1 114 ? 32.091 -3.522 -5.361 1.00 56.72 114 ARG A C 1
ATOM 886 O O . ARG A 1 114 ? 31.353 -4.483 -5.162 1.00 56.72 114 ARG A O 1
ATOM 893 N N . THR A 1 115 ? 31.943 -2.334 -4.776 1.00 63.69 115 THR A N 1
ATOM 894 C CA . THR A 1 115 ? 30.730 -1.941 -4.058 1.00 63.69 115 THR A CA 1
ATOM 895 C C . THR A 1 115 ? 29.555 -2.034 -5.030 1.00 63.69 115 THR A C 1
ATOM 897 O O . THR A 1 115 ? 29.636 -1.600 -6.184 1.00 63.69 115 THR A O 1
ATOM 900 N N . ILE A 1 116 ? 28.500 -2.723 -4.607 1.00 69.19 116 ILE A N 1
ATOM 901 C CA . ILE A 1 116 ? 27.242 -2.770 -5.342 1.00 69.19 116 ILE A CA 1
ATOM 902 C C . ILE A 1 116 ? 26.360 -1.717 -4.705 1.00 69.19 116 ILE A C 1
ATOM 904 O O . ILE A 1 116 ? 25.895 -1.904 -3.582 1.00 69.19 116 ILE A O 1
ATOM 908 N N . ASP A 1 117 ? 26.160 -0.624 -5.427 1.00 82.88 117 ASP A N 1
ATOM 909 C CA . ASP A 1 117 ? 25.267 0.430 -4.986 1.00 82.88 117 ASP A CA 1
ATOM 910 C C . ASP A 1 117 ? 23.824 -0.001 -5.243 1.00 82.88 117 ASP A C 1
ATOM 912 O O . ASP A 1 117 ? 23.451 -0.464 -6.332 1.00 82.88 117 ASP A O 1
ATOM 916 N N . TRP A 1 118 ? 23.031 0.099 -4.187 1.00 83.69 118 TRP A N 1
ATOM 917 C CA . TRP A 1 118 ? 21.622 -0.239 -4.174 1.00 83.69 118 TRP A CA 1
ATOM 918 C C . TRP A 1 118 ? 20.797 1.030 -4.151 1.00 83.69 118 TRP A C 1
ATOM 920 O O . TRP A 1 118 ? 21.121 1.979 -3.440 1.00 83.69 118 TRP A O 1
ATOM 930 N N . ILE A 1 119 ? 19.702 1.014 -4.898 1.00 85.25 119 ILE A N 1
ATOM 931 C CA . ILE A 1 119 ? 18.770 2.123 -4.965 1.00 85.25 119 ILE A CA 1
ATOM 932 C C . ILE A 1 119 ? 17.341 1.616 -4.795 1.00 85.25 119 ILE A C 1
ATOM 934 O O . ILE A 1 119 ? 16.918 0.639 -5.420 1.00 85.25 119 ILE A O 1
ATOM 938 N N . GLU A 1 120 ? 16.599 2.269 -3.908 1.00 85.88 120 GLU A N 1
ATOM 939 C CA . GLU A 1 120 ? 15.194 1.977 -3.654 1.00 85.88 120 GLU A CA 1
ATOM 940 C C . GLU A 1 120 ? 14.320 2.921 -4.482 1.00 85.88 120 GLU A C 1
ATOM 942 O O . GLU A 1 120 ? 14.576 4.121 -4.577 1.00 85.88 120 GLU A O 1
ATOM 947 N N . CYS A 1 121 ? 13.260 2.389 -5.091 1.00 84.44 121 CYS A N 1
ATOM 948 C CA . CYS A 1 121 ? 12.240 3.239 -5.691 1.00 84.44 121 CYS A CA 1
ATOM 949 C C . CYS A 1 121 ? 11.215 3.651 -4.619 1.00 84.44 121 CYS A C 1
ATOM 951 O O . CYS A 1 121 ? 10.415 2.802 -4.227 1.00 84.44 121 CYS A O 1
ATOM 953 N N . PRO A 1 122 ? 11.092 4.936 -4.232 1.00 81.38 122 PRO A N 1
ATOM 954 C CA . PRO A 1 122 ? 10.197 5.371 -3.155 1.00 81.38 122 PRO A CA 1
ATOM 955 C C . PRO A 1 122 ? 8.710 5.173 -3.490 1.00 81.38 122 PRO A C 1
ATOM 957 O O . PRO A 1 122 ? 7.854 5.213 -2.615 1.00 81.38 122 PRO A O 1
ATOM 960 N N . SER A 1 123 ? 8.378 4.947 -4.767 1.00 79.38 123 SER A N 1
ATOM 961 C CA . SER A 1 123 ? 7.003 4.691 -5.198 1.00 79.38 123 SER A CA 1
ATOM 962 C C . SER A 1 123 ? 6.567 3.232 -5.052 1.00 79.38 123 SER A C 1
ATOM 964 O O . SER A 1 123 ? 5.365 2.991 -4.976 1.00 79.38 123 SER A O 1
ATOM 966 N N . CYS A 1 124 ? 7.491 2.270 -5.115 1.00 76.75 124 CYS A N 1
ATOM 967 C CA . CYS A 1 124 ? 7.157 0.842 -5.007 1.00 76.75 124 CYS A CA 1
ATOM 968 C C . CYS A 1 124 ? 7.919 0.102 -3.910 1.00 76.75 124 CYS A C 1
ATOM 970 O O . CYS A 1 124 ? 7.637 -1.068 -3.683 1.00 76.75 124 CYS A O 1
ATOM 972 N N . LEU A 1 125 ? 8.876 0.774 -3.266 1.00 74.81 125 LEU A N 1
ATOM 973 C CA . LEU A 1 125 ? 9.767 0.251 -2.229 1.00 74.81 125 LEU A CA 1
ATOM 974 C C . LEU A 1 125 ? 10.510 -1.025 -2.652 1.00 74.81 125 LEU A C 1
ATOM 976 O O . LEU A 1 125 ? 10.921 -1.840 -1.831 1.00 74.81 125 LEU A O 1
ATOM 980 N N . ASN A 1 126 ? 10.665 -1.210 -3.964 1.00 80.44 126 ASN A N 1
ATOM 981 C CA . ASN A 1 126 ? 11.480 -2.268 -4.531 1.00 80.44 126 ASN A CA 1
ATOM 982 C C . ASN A 1 126 ? 12.931 -1.799 -4.613 1.00 80.44 126 ASN A C 1
ATOM 984 O O . ASN A 1 126 ? 13.204 -0.643 -4.957 1.00 80.44 126 ASN A O 1
ATOM 988 N N . TRP A 1 127 ? 13.842 -2.740 -4.384 1.00 84.44 127 TRP A N 1
ATOM 989 C CA . TRP A 1 127 ? 15.281 -2.532 -4.459 1.00 84.44 127 TRP A CA 1
ATOM 990 C C . TRP A 1 127 ? 15.830 -2.894 -5.834 1.00 84.44 127 TRP A C 1
ATOM 992 O O . TRP A 1 127 ? 15.430 -3.879 -6.465 1.00 84.44 127 TRP A O 1
ATOM 1002 N N . TYR A 1 128 ? 16.777 -2.092 -6.302 1.00 86.44 128 TYR A N 1
ATOM 1003 C CA . TYR A 1 128 ? 17.441 -2.265 -7.582 1.00 86.44 128 TYR A CA 1
ATOM 1004 C C . TYR A 1 128 ? 18.942 -2.063 -7.404 1.00 86.44 128 TYR A C 1
ATOM 1006 O O . TYR A 1 128 ? 19.369 -1.252 -6.588 1.00 86.44 128 TYR A O 1
ATOM 1014 N N . HIS A 1 129 ? 19.753 -2.765 -8.191 1.00 86.75 129 HIS A N 1
ATOM 1015 C CA . HIS A 1 129 ? 21.136 -2.341 -8.358 1.00 86.75 129 HIS A CA 1
ATOM 1016 C C . HIS A 1 129 ? 21.144 -1.059 -9.184 1.00 86.75 129 HIS A C 1
ATOM 1018 O O . HIS A 1 129 ? 20.510 -1.036 -10.242 1.00 86.75 129 HIS A O 1
ATOM 1024 N N . ASP A 1 130 ? 21.916 -0.060 -8.769 1.00 84.88 130 ASP A N 1
ATOM 1025 C CA . ASP A 1 130 ? 22.105 1.195 -9.506 1.00 84.88 130 ASP A CA 1
ATOM 1026 C C . 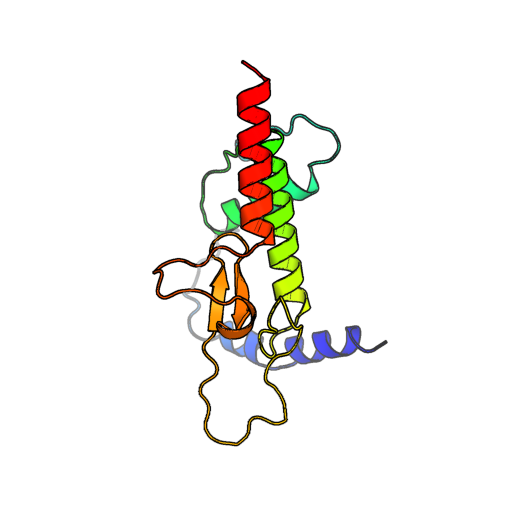ASP A 1 130 ? 22.458 0.927 -10.988 1.00 84.88 130 ASP A C 1
ATOM 1028 O O . ASP A 1 130 ? 21.811 1.404 -11.923 1.00 84.88 130 ASP A O 1
ATOM 1032 N N . LYS A 1 131 ? 23.366 -0.032 -11.215 1.00 84.12 131 LYS A N 1
ATOM 1033 C CA . LYS A 1 131 ? 23.771 -0.496 -12.556 1.00 84.12 131 LYS A CA 1
ATOM 1034 C C . LYS A 1 131 ? 22.667 -1.172 -13.367 1.00 84.12 131 LYS A C 1
ATOM 1036 O O . LYS A 1 131 ? 22.739 -1.177 -14.591 1.00 84.12 131 LYS A O 1
ATOM 1041 N N . CYS A 1 132 ? 21.681 -1.789 -12.719 1.00 85.06 132 CYS A N 1
ATOM 1042 C CA . CYS A 1 132 ? 20.571 -2.440 -13.418 1.00 85.06 132 CYS A CA 1
ATOM 1043 C C . CYS A 1 132 ? 19.521 -1.442 -13.909 1.00 85.06 132 CYS A C 1
ATOM 1045 O O . CYS A 1 132 ? 18.674 -1.820 -14.717 1.00 85.06 132 CYS A O 1
ATOM 1047 N N . VAL A 1 133 ? 19.542 -0.209 -13.406 1.00 85.69 133 VAL A N 1
ATOM 1048 C CA . VAL A 1 133 ? 18.534 0.808 -13.724 1.00 85.69 133 VAL A CA 1
ATOM 1049 C C . VAL A 1 133 ? 19.126 2.077 -14.331 1.00 85.69 133 VAL A C 1
ATOM 1051 O O . VAL A 1 133 ? 18.359 2.948 -14.732 1.00 85.69 133 VAL A O 1
ATOM 1054 N N . ALA A 1 134 ? 20.458 2.135 -14.473 1.00 73.19 134 ALA A N 1
ATOM 1055 C CA . ALA A 1 134 ? 21.197 3.229 -15.099 1.00 73.19 134 ALA A CA 1
ATOM 1056 C C . ALA A 1 134 ? 20.754 4.601 -14.570 1.00 73.19 134 ALA A C 1
ATOM 1058 O O . ALA A 1 134 ? 20.564 5.542 -15.345 1.00 73.19 134 ALA A O 1
ATOM 1059 N N . SER A 1 135 ? 20.540 4.699 -13.254 1.00 64.06 135 SER A N 1
ATOM 1060 C CA . SER A 1 135 ? 20.251 5.974 -12.610 1.00 64.06 135 SER A CA 1
ATOM 1061 C C . SER A 1 135 ? 21.411 6.919 -12.906 1.00 64.06 135 SER A C 1
ATOM 1063 O O . SER A 1 135 ? 22.562 6.636 -12.587 1.00 64.06 135 SER A O 1
ATOM 1065 N N . GLY A 1 136 ? 21.122 8.048 -13.555 1.00 62.22 136 GLY A N 1
ATOM 1066 C CA . GLY A 1 136 ? 22.039 9.181 -13.513 1.00 62.22 136 GLY A CA 1
ATOM 1067 C C . GLY A 1 136 ? 22.194 9.681 -12.067 1.00 62.22 136 GLY A C 1
ATOM 1068 O O . GLY A 1 136 ? 21.499 9.196 -11.173 1.00 62.22 136 GLY A O 1
ATOM 1069 N N . PRO A 1 137 ? 23.049 10.685 -11.818 1.00 57.59 137 PRO A N 1
ATOM 1070 C CA . PRO A 1 137 ? 23.302 11.249 -10.487 1.00 57.59 137 PRO A CA 1
ATOM 1071 C C . PRO A 1 137 ? 22.127 12.100 -9.951 1.00 57.59 137 PRO A C 1
ATOM 1073 O O . PRO A 1 137 ? 22.314 13.218 -9.489 1.00 57.59 137 PRO A O 1
ATOM 1076 N N . THR A 1 138 ? 20.892 11.616 -10.070 1.00 63.53 138 THR A N 1
ATOM 1077 C CA . THR A 1 138 ? 19.682 12.286 -9.585 1.00 63.53 138 THR A CA 1
ATOM 1078 C C . THR A 1 138 ? 19.322 11.810 -8.183 1.00 63.53 138 THR A C 1
ATOM 1080 O O . THR A 1 138 ? 19.292 10.606 -7.942 1.00 63.53 138 THR A O 1
ATOM 1083 N N . ASP A 1 139 ? 18.931 12.740 -7.310 1.00 65.62 139 ASP A N 1
ATOM 1084 C CA . ASP A 1 139 ? 18.630 12.486 -5.891 1.00 65.62 139 ASP A CA 1
ATOM 1085 C C . ASP A 1 139 ? 17.455 11.524 -5.632 1.00 65.62 139 ASP A C 1
ATOM 1087 O O . ASP A 1 139 ? 17.303 11.015 -4.524 1.00 65.62 139 ASP A O 1
ATOM 1091 N N . THR A 1 140 ? 16.594 11.260 -6.625 1.00 78.44 140 THR A N 1
ATOM 1092 C CA . THR A 1 140 ? 15.460 10.333 -6.473 1.00 78.44 140 THR A CA 1
ATOM 1093 C C . THR A 1 140 ? 15.259 9.454 -7.706 1.00 78.44 140 THR A C 1
ATOM 1095 O O . THR A 1 140 ? 15.011 9.931 -8.813 1.00 78.44 140 THR A O 1
ATOM 1098 N N . PHE A 1 141 ? 15.318 8.136 -7.512 1.00 86.75 141 PHE A N 1
ATOM 1099 C CA . PHE A 1 141 ? 15.090 7.147 -8.563 1.00 86.75 141 PHE A CA 1
ATOM 1100 C C . PHE A 1 141 ? 13.646 6.639 -8.563 1.00 86.75 141 PHE A C 1
ATOM 1102 O O . PHE A 1 141 ? 13.159 6.097 -7.576 1.00 86.75 141 PHE A O 1
ATOM 1109 N N . ILE A 1 142 ? 12.962 6.739 -9.704 1.00 85.94 142 ILE A N 1
ATOM 1110 C CA . ILE A 1 142 ? 11.658 6.101 -9.929 1.00 85.94 142 ILE A CA 1
ATOM 1111 C C . ILE A 1 142 ? 11.830 5.003 -10.976 1.00 85.94 142 ILE A C 1
ATOM 1113 O O . ILE A 1 142 ? 12.247 5.294 -12.096 1.00 85.94 142 ILE A O 1
ATOM 1117 N N . CYS A 1 143 ? 11.473 3.757 -10.649 1.00 86.50 143 CYS A N 1
ATOM 1118 C CA . CYS A 1 143 ? 11.626 2.633 -11.573 1.00 86.50 143 CYS A CA 1
ATOM 1119 C C . CYS A 1 143 ? 10.717 2.759 -12.805 1.00 86.50 143 CYS A C 1
ATOM 1121 O O . CYS A 1 143 ? 9.665 3.400 -12.757 1.00 86.50 143 CYS A O 1
ATOM 1123 N N . SER A 1 144 ? 11.093 2.106 -13.907 1.00 85.75 144 SER A N 1
ATOM 1124 C CA . SER A 1 144 ? 10.363 2.153 -15.184 1.00 85.75 144 SER A CA 1
ATOM 1125 C C . SER A 1 144 ? 8.895 1.736 -15.050 1.00 85.75 144 SER A C 1
ATOM 1127 O O . SER A 1 144 ? 8.017 2.386 -15.617 1.00 85.75 144 SER A O 1
ATOM 1129 N N . SER A 1 145 ? 8.602 0.717 -14.239 1.00 81.19 145 SER A N 1
ATOM 1130 C CA . SER A 1 145 ? 7.231 0.283 -13.944 1.00 81.19 145 SER A CA 1
ATOM 1131 C C . SER A 1 145 ? 6.399 1.401 -13.306 1.00 81.19 145 SER A C 1
ATOM 1133 O O . SER A 1 145 ? 5.284 1.676 -13.752 1.00 81.19 145 SER A O 1
ATOM 1135 N N . CYS A 1 146 ? 6.954 2.102 -12.313 1.00 82.06 146 CYS A N 1
ATOM 1136 C CA . CYS A 1 146 ? 6.293 3.239 -11.673 1.00 82.06 146 CYS A CA 1
ATOM 1137 C C . CYS A 1 146 ? 6.213 4.455 -12.607 1.00 82.06 146 CYS A C 1
ATOM 1139 O O . CYS A 1 146 ? 5.164 5.091 -12.684 1.00 82.06 146 CYS A O 1
ATOM 1141 N N . GLN A 1 147 ? 7.264 4.758 -13.375 1.00 85.25 147 GLN A N 1
ATOM 1142 C CA . GLN A 1 147 ? 7.240 5.843 -14.363 1.00 85.25 147 GLN A CA 1
ATOM 1143 C C . GLN A 1 147 ? 6.134 5.635 -15.405 1.00 85.25 147 GLN A C 1
ATOM 1145 O O . GLN A 1 147 ? 5.371 6.560 -15.687 1.00 85.25 147 GLN A O 1
ATOM 1150 N N . ASN A 1 148 ? 6.011 4.422 -15.947 1.00 82.06 148 ASN A N 1
ATOM 1151 C CA . ASN A 1 148 ? 4.982 4.075 -16.926 1.00 82.06 148 ASN A CA 1
ATOM 1152 C C . ASN A 1 148 ? 3.579 4.164 -16.326 1.00 82.06 148 ASN A C 1
ATOM 1154 O O . ASN A 1 148 ? 2.670 4.698 -16.965 1.00 82.06 148 ASN A O 1
ATOM 1158 N N . PHE A 1 149 ? 3.412 3.721 -15.077 1.00 75.38 149 PHE A N 1
ATOM 1159 C CA . PHE A 1 149 ? 2.165 3.900 -14.344 1.00 75.38 149 PHE A CA 1
ATOM 1160 C C . PHE A 1 149 ? 1.784 5.386 -14.260 1.00 75.38 149 PHE A C 1
ATOM 1162 O O . PHE A 1 149 ? 0.714 5.765 -14.736 1.00 75.38 149 PHE A O 1
ATOM 1169 N N . PHE A 1 150 ? 2.676 6.248 -13.762 1.00 73.50 150 PHE A N 1
ATOM 1170 C CA . PHE A 1 150 ? 2.397 7.682 -13.634 1.00 73.50 150 PHE A CA 1
ATOM 1171 C C . PHE A 1 150 ? 2.140 8.373 -14.976 1.00 73.50 150 PHE A C 1
ATOM 1173 O O . PHE A 1 150 ? 1.282 9.252 -15.047 1.00 73.50 150 PHE A O 1
ATOM 1180 N N . ARG A 1 151 ? 2.845 7.979 -16.044 1.00 74.12 151 ARG A N 1
ATOM 1181 C CA . ARG A 1 151 ? 2.603 8.503 -17.398 1.00 74.12 151 ARG A CA 1
ATOM 1182 C C . ARG A 1 151 ? 1.208 8.142 -17.895 1.00 74.12 151 ARG A C 1
ATOM 1184 O O . ARG A 1 151 ? 0.506 9.032 -18.367 1.00 74.12 151 ARG A O 1
ATOM 1191 N N . SER A 1 152 ? 0.800 6.881 -17.736 1.00 68.31 152 SER A N 1
ATOM 1192 C CA . SER A 1 152 ? -0.510 6.391 -18.186 1.00 68.31 152 SER A CA 1
ATOM 1193 C C . SER A 1 152 ? -1.685 7.056 -17.461 1.00 68.31 152 SER A C 1
ATOM 1195 O O . SER A 1 152 ? -2.716 7.326 -18.070 1.00 68.31 152 SER A O 1
ATOM 1197 N N . GLU A 1 153 ? -1.532 7.369 -16.172 1.00 63.19 153 GLU A N 1
ATOM 1198 C CA . GLU A 1 153 ? -2.562 8.080 -15.405 1.00 63.19 153 GLU A CA 1
ATOM 1199 C C . GLU A 1 153 ? -2.664 9.552 -15.842 1.00 63.19 153 GLU A C 1
ATOM 1201 O O . GLU A 1 153 ? -3.761 10.101 -15.933 1.00 63.19 153 GLU A O 1
ATOM 1206 N N . ARG A 1 154 ? -1.536 10.179 -16.206 1.00 59.75 154 ARG A N 1
ATOM 1207 C CA . ARG A 1 154 ? -1.504 11.563 -16.702 1.00 59.75 154 ARG A CA 1
ATOM 1208 C C . ARG A 1 154 ? -2.164 11.703 -18.079 1.00 59.75 154 ARG A C 1
ATOM 1210 O O . ARG A 1 154 ? -2.858 12.681 -18.326 1.00 59.75 154 ARG A O 1
ATOM 1217 N N . THR A 1 155 ? -1.992 10.716 -18.962 1.00 61.72 155 THR A N 1
ATOM 1218 C CA . THR A 1 155 ? -2.640 10.722 -20.289 1.00 61.72 155 THR A CA 1
ATOM 1219 C C . THR A 1 155 ? -4.152 10.556 -20.183 1.00 61.72 155 THR A C 1
ATOM 1221 O O . THR A 1 155 ? -4.885 11.207 -20.917 1.00 61.72 155 THR A O 1
ATOM 1224 N N . LYS A 1 156 ? -4.632 9.743 -19.235 1.00 58.16 156 LYS A N 1
ATOM 1225 C CA . LYS A 1 156 ? -6.072 9.557 -19.002 1.00 58.16 156 LYS A CA 1
ATOM 1226 C C . LYS A 1 156 ? -6.761 10.813 -18.477 1.00 58.16 156 LYS A C 1
ATOM 1228 O O . LYS A 1 156 ? -7.904 11.053 -18.835 1.00 58.16 156 LYS A O 1
ATOM 1233 N N . GLN A 1 157 ? -6.080 11.628 -17.670 1.00 54.47 157 GLN A N 1
ATOM 1234 C CA . GLN A 1 157 ? -6.634 12.905 -17.204 1.00 54.47 157 GLN A CA 1
ATOM 1235 C C . GLN A 1 157 ? -6.788 13.937 -18.330 1.00 54.47 157 GLN A C 1
ATOM 1237 O O . GLN A 1 157 ? -7.718 14.731 -18.288 1.00 54.47 157 GLN A O 1
ATOM 1242 N N . LEU A 1 158 ? -5.919 13.902 -19.345 1.00 53.94 158 LEU A N 1
ATOM 1243 C CA . LEU A 1 158 ? -5.952 14.835 -20.480 1.00 53.94 158 LEU A CA 1
ATOM 1244 C C . LEU A 1 158 ? -6.946 14.440 -21.585 1.00 53.94 158 LEU A C 1
ATOM 1246 O O . LEU A 1 158 ? -7.175 15.225 -22.493 1.00 53.94 158 LEU A O 1
ATOM 1250 N N . GLN A 1 159 ? -7.525 13.238 -21.530 1.00 49.84 159 GLN A N 1
ATOM 1251 C CA . GLN A 1 159 ? -8.541 12.774 -22.489 1.00 49.84 159 GLN A CA 1
ATOM 1252 C C . GLN A 1 159 ? -9.984 12.965 -21.991 1.00 49.84 159 GLN A C 1
ATOM 1254 O O . GLN A 1 159 ? -10.919 12.529 -22.655 1.00 49.84 159 GLN A O 1
ATOM 1259 N N . ILE A 1 160 ? -10.169 13.573 -20.813 1.00 49.09 160 ILE A N 1
ATOM 1260 C CA . ILE A 1 160 ? -11.487 13.840 -20.203 1.00 49.09 160 ILE A CA 1
ATOM 1261 C C . ILE A 1 160 ? -11.856 15.340 -20.296 1.00 49.09 160 ILE A C 1
ATOM 1263 O O . ILE A 1 160 ? -12.926 15.750 -19.855 1.00 49.09 160 ILE A O 1
ATOM 1267 N N . THR A 1 161 ? -10.997 16.159 -20.904 1.00 44.59 161 THR A N 1
ATOM 1268 C CA . THR A 1 161 ? -11.271 17.557 -21.290 1.00 44.59 161 THR A CA 1
ATOM 1269 C C . THR A 1 161 ? -11.527 17.650 -22.779 1.00 44.59 161 THR A C 1
ATOM 1271 O O . THR A 1 161 ? -12.479 18.362 -23.158 1.00 44.59 161 THR A O 1
#

InterPro domains:
  IPR002219 Protein kinase C-like, phorbol ester/diacylglycerol-binding domain [PS50081] (81-143)
  IPR011011 Zinc finger, FYVE/PHD-type [SSF57903] (94-151)
  IPR013083 Zinc finger, RING/FYVE/PHD-type [G3DSA:3.30.40.10] (88-155)
  IPR019786 Zinc finger, PHD-type, conserved site [PS01359] (99-146)
  IPR038765 Papain-like cysteine peptidase superfamily [SSF54001] (32-82)

Organism: NCBI:txid282301